Protein AF-A0ABD6A5D0-F1 (afdb_monomer)

Solvent-accessible surface area (backbone atoms only — not comparable to full-atom values): 3432 Å² total; per-residue (Å²): 133,84,80,86,61,85,33,68,93,38,75,44,82,42,62,56,38,70,44,73,66,35,47,54,47,53,59,60,43,40,78,23,48,26,48,71,47,77,43,52,78,83,66,77,77,76,71,93,70,78,90,83,127

Foldseek 3Di:
DDDQAQQAPAEAEAEQCQDDVSVVVQVSVVVSNHHYDYDYDDDPPPDPDPPDD

Radius of gyration: 15.74 Å; Cα contacts (8 Å, |Δi|>4): 66; chains: 1; bounding box: 32×25×43 Å

Structure (mmCIF, N/CA/C/O backbone):
data_AF-A0ABD6A5D0-F1
#
_entry.id   AF-A0ABD6A5D0-F1
#
loop_
_atom_site.group_PDB
_atom_site.id
_atom_site.type_symbol
_atom_site.label_atom_id
_atom_site.label_alt_id
_atom_site.label_comp_id
_atom_site.label_asym_id
_atom_site.label_entity_id
_atom_site.label_seq_id
_atom_site.pdbx_PDB_ins_code
_atom_site.Cartn_x
_atom_site.Cartn_y
_atom_site.Cartn_z
_atom_site.occupancy
_atom_site.B_iso_or_equiv
_atom_site.auth_seq_id
_atom_site.auth_comp_id
_atom_site.auth_asym_id
_atom_site.auth_atom_id
_atom_site.pdbx_PDB_model_num
ATOM 1 N N . MET A 1 1 ? 6.277 -16.401 12.671 1.00 59.22 1 MET A N 1
ATOM 2 C CA . MET A 1 1 ? 5.714 -15.484 11.658 1.00 59.22 1 MET A CA 1
ATOM 3 C C . MET A 1 1 ? 5.620 -14.113 12.294 1.00 59.22 1 MET A C 1
ATOM 5 O O . MET A 1 1 ? 5.440 -14.072 13.503 1.00 59.22 1 MET A O 1
ATOM 9 N N . LEU A 1 2 ? 5.817 -13.032 11.537 1.00 77.12 2 LEU A N 1
ATOM 10 C CA . LEU A 1 2 ? 5.437 -11.704 12.021 1.00 77.12 2 LEU A CA 1
ATOM 11 C C . LEU A 1 2 ? 3.944 -11.518 11.758 1.00 77.12 2 LEU A C 1
ATOM 13 O O . LEU A 1 2 ? 3.480 -11.872 10.674 1.00 77.12 2 LEU A O 1
ATOM 17 N N . ASP A 1 3 ? 3.234 -10.972 12.737 1.00 88.00 3 ASP A N 1
ATOM 18 C CA . ASP A 1 3 ? 1.849 -10.553 12.564 1.00 88.00 3 ASP A CA 1
ATOM 19 C C . ASP A 1 3 ? 1.790 -9.310 11.670 1.00 88.00 3 ASP A C 1
ATOM 21 O O . ASP A 1 3 ? 2.684 -8.455 11.708 1.00 88.00 3 ASP A O 1
ATOM 25 N N . THR A 1 4 ? 0.741 -9.211 10.855 1.00 91.94 4 THR A N 1
ATOM 26 C CA . THR A 1 4 ? 0.492 -8.018 10.041 1.00 91.94 4 THR A CA 1
ATOM 27 C C . THR A 1 4 ? 0.102 -6.860 10.966 1.00 91.94 4 THR A C 1
ATOM 29 O O . THR A 1 4 ? -0.850 -7.006 11.736 1.00 91.94 4 THR A O 1
ATOM 32 N N . PRO A 1 5 ? 0.821 -5.726 10.941 1.00 94.56 5 PRO A N 1
ATOM 33 C CA . PRO A 1 5 ? 0.520 -4.600 11.815 1.00 94.56 5 PRO A CA 1
ATOM 34 C C . PRO A 1 5 ? -0.749 -3.866 11.367 1.00 94.56 5 PRO A C 1
ATOM 36 O O . PRO A 1 5 ? -0.993 -3.716 10.174 1.00 94.56 5 PRO A O 1
ATOM 39 N N . ASP A 1 6 ? -1.502 -3.334 12.330 1.00 96.38 6 ASP A N 1
ATOM 40 C CA . ASP A 1 6 ? -2.563 -2.359 12.068 1.00 96.38 6 ASP A CA 1
ATOM 41 C C . ASP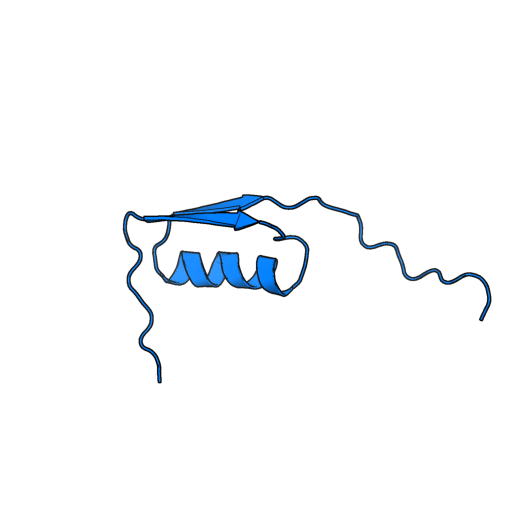 A 1 6 ? -1.963 -0.948 11.973 1.00 96.38 6 ASP A C 1
ATOM 43 O O . ASP A 1 6 ? -1.367 -0.436 12.927 1.00 96.38 6 ASP A O 1
ATOM 47 N N . LEU A 1 7 ? -2.096 -0.325 10.803 1.00 97.31 7 LEU A N 1
ATOM 48 C CA . LEU A 1 7 ? -1.646 1.035 10.510 1.00 97.31 7 LEU A CA 1
ATOM 49 C C . LEU A 1 7 ? -2.820 2.002 10.290 1.00 97.31 7 LEU A C 1
ATOM 51 O O . LEU A 1 7 ? -2.612 3.097 9.758 1.00 97.31 7 LEU A O 1
ATOM 55 N N . SER A 1 8 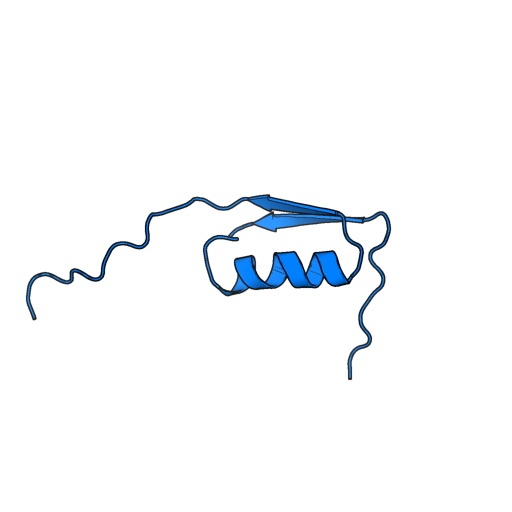? -4.025 1.648 10.745 1.00 97.69 8 SER A N 1
ATOM 56 C CA . SER A 1 8 ? -5.216 2.497 10.678 1.00 97.69 8 SER A CA 1
ATOM 57 C C . SER A 1 8 ? -4.941 3.918 11.183 1.00 97.69 8 SER A C 1
ATOM 59 O O . SER A 1 8 ? -4.357 4.143 12.248 1.00 97.69 8 SER A O 1
ATOM 61 N N . GLY A 1 9 ? -5.358 4.915 10.400 1.00 98.00 9 GLY A N 1
ATOM 62 C CA . GLY A 1 9 ? -5.166 6.335 10.722 1.00 98.00 9 GLY A CA 1
ATOM 63 C C . GLY A 1 9 ? -3.729 6.848 10.558 1.00 98.00 9 GLY A C 1
ATOM 64 O O . GLY A 1 9 ? -3.449 7.998 10.907 1.00 98.00 9 GLY A O 1
ATOM 65 N N . ARG A 1 10 ? -2.803 6.038 10.023 1.00 98.31 10 ARG A N 1
ATOM 66 C CA . ARG A 1 10 ? -1.443 6.468 9.664 1.00 98.31 10 ARG A CA 1
ATOM 67 C C . ARG A 1 10 ? -1.339 6.804 8.181 1.00 98.31 10 ARG A C 1
ATOM 69 O O . ARG A 1 10 ? -2.068 6.275 7.346 1.00 98.31 10 ARG A O 1
ATOM 76 N N . VAL A 1 11 ? -0.378 7.670 7.861 1.00 97.88 11 VAL A N 1
ATOM 77 C CA . VAL A 1 11 ? -0.005 8.010 6.485 1.00 97.88 11 VAL A CA 1
ATOM 78 C C . VAL A 1 11 ? 1.410 7.507 6.217 1.00 97.88 11 VAL A C 1
ATOM 80 O O . VAL A 1 11 ? 2.328 7.826 6.972 1.00 97.88 11 VAL A O 1
ATOM 83 N N . ALA A 1 12 ? 1.595 6.748 5.140 1.00 96.88 12 ALA A N 1
ATOM 84 C CA . ALA A 1 12 ? 2.897 6.273 4.687 1.00 96.88 12 ALA A CA 1
ATOM 85 C C . ALA A 1 12 ? 3.323 7.013 3.413 1.00 96.88 12 ALA A C 1
ATOM 87 O O . ALA A 1 12 ? 2.631 6.963 2.397 1.00 96.88 12 ALA A O 1
ATOM 88 N N . PHE A 1 13 ? 4.478 7.683 3.457 1.00 96.62 13 PHE A N 1
ATOM 89 C CA . PHE A 1 13 ? 5.081 8.325 2.288 1.00 96.62 13 PHE A CA 1
ATOM 90 C C . PHE A 1 13 ? 6.155 7.413 1.689 1.00 96.62 13 PHE A C 1
ATOM 92 O O . PHE A 1 13 ? 7.202 7.195 2.299 1.00 96.62 13 PHE A O 1
ATOM 99 N N . VAL A 1 14 ? 5.896 6.867 0.502 1.00 94.38 14 VAL A N 1
ATOM 100 C CA . VAL A 1 14 ? 6.775 5.890 -0.155 1.00 94.38 14 VAL A CA 1
ATOM 101 C C . VAL A 1 14 ? 7.475 6.549 -1.336 1.00 94.38 14 VAL A C 1
ATOM 103 O O . VAL A 1 14 ? 6.824 7.054 -2.248 1.00 94.38 14 VAL A O 1
ATOM 106 N N . THR A 1 15 ? 8.807 6.524 -1.347 1.00 93.31 15 THR A N 1
ATOM 107 C CA . THR A 1 15 ? 9.622 6.994 -2.476 1.00 93.31 15 THR A CA 1
ATOM 108 C C . THR A 1 15 ? 10.146 5.819 -3.303 1.00 93.31 15 THR A C 1
ATOM 110 O O . THR A 1 15 ? 10.134 4.670 -2.861 1.00 93.31 15 THR A O 1
ATOM 113 N N . GLY A 1 16 ? 10.606 6.079 -4.531 1.00 92.44 16 GLY A N 1
ATOM 114 C CA . GLY A 1 16 ? 11.208 5.034 -5.369 1.00 92.44 16 GLY A CA 1
ATOM 115 C C . GLY A 1 16 ? 10.207 3.982 -5.858 1.00 92.44 16 GLY A C 1
ATOM 116 O O . GLY A 1 16 ? 10.581 2.838 -6.118 1.00 92.44 16 GLY A O 1
ATOM 117 N N . THR A 1 17 ? 8.936 4.360 -6.020 1.00 92.75 17 THR A N 1
ATOM 118 C CA . THR A 1 17 ? 7.836 3.451 -6.391 1.00 92.75 17 THR A CA 1
ATOM 119 C C . THR A 1 17 ? 7.825 3.008 -7.856 1.00 92.75 17 THR A C 1
ATOM 121 O O . THR A 1 17 ? 6.921 2.295 -8.282 1.00 92.75 17 THR A O 1
ATOM 124 N N . THR A 1 18 ? 8.850 3.373 -8.633 1.00 90.06 18 THR A N 1
ATOM 125 C CA . THR A 1 18 ? 9.016 2.941 -10.030 1.00 90.06 18 THR A CA 1
ATOM 126 C C . THR A 1 18 ? 9.844 1.668 -10.191 1.00 90.06 18 THR A C 1
ATOM 128 O O . THR A 1 18 ? 9.803 1.048 -11.250 1.00 90.06 18 THR A O 1
ATOM 131 N N . ARG A 1 19 ? 10.560 1.229 -9.144 1.00 87.75 19 ARG A N 1
ATOM 132 C CA . ARG A 1 19 ? 11.273 -0.060 -9.108 1.00 87.75 19 ARG A CA 1
ATOM 133 C C . ARG A 1 19 ? 10.482 -1.113 -8.317 1.00 87.75 19 ARG A C 1
ATOM 135 O O . ARG A 1 19 ? 9.615 -0.744 -7.523 1.00 87.75 19 ARG A O 1
ATOM 142 N N . PRO A 1 20 ? 10.784 -2.418 -8.487 1.00 92.12 20 PRO A N 1
ATOM 143 C CA . PRO A 1 20 ? 9.954 -3.501 -7.954 1.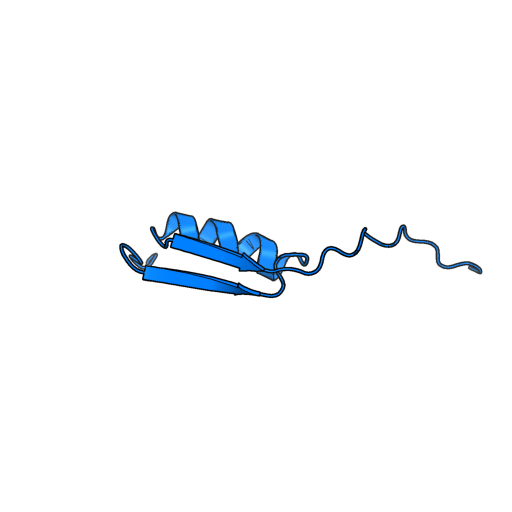00 92.12 20 PRO A CA 1
ATOM 144 C C . PRO A 1 20 ? 9.662 -3.417 -6.454 1.00 92.12 20 PRO A C 1
ATOM 146 O O . PRO A 1 20 ? 8.521 -3.604 -6.050 1.00 92.12 20 PRO A O 1
ATOM 149 N N . ILE A 1 21 ? 10.663 -3.079 -5.636 1.00 93.31 21 ILE A N 1
ATOM 150 C CA . ILE A 1 21 ? 10.501 -3.013 -4.176 1.00 93.31 21 ILE A CA 1
ATOM 151 C C . ILE A 1 21 ? 9.524 -1.901 -3.788 1.00 93.31 21 ILE A C 1
ATOM 153 O O . ILE A 1 21 ? 8.538 -2.162 -3.107 1.00 93.31 21 ILE A O 1
ATOM 157 N N . GLY A 1 22 ? 9.752 -0.671 -4.260 1.00 91.12 22 GLY A N 1
ATOM 158 C CA . GLY A 1 22 ? 8.868 0.454 -3.950 1.00 91.12 22 GLY A CA 1
ATOM 159 C C . GLY A 1 22 ? 7.445 0.227 -4.465 1.00 91.12 22 GLY A C 1
ATOM 160 O O . GLY A 1 22 ? 6.485 0.533 -3.765 1.00 91.12 22 GLY A O 1
ATOM 161 N N . LYS A 1 23 ? 7.304 -0.382 -5.651 1.00 92.44 23 LYS A N 1
ATOM 162 C CA . LYS A 1 23 ? 6.002 -0.739 -6.229 1.00 92.44 23 LYS A CA 1
ATOM 163 C C . LYS A 1 23 ? 5.253 -1.783 -5.392 1.00 92.44 23 LYS A C 1
ATOM 165 O O . LYS A 1 23 ? 4.036 -1.698 -5.288 1.00 92.44 23 LYS A O 1
ATOM 170 N N . ALA A 1 24 ? 5.965 -2.747 -4.806 1.00 95.12 24 ALA A N 1
ATOM 171 C CA . ALA A 1 24 ? 5.380 -3.783 -3.955 1.00 95.12 24 ALA A CA 1
ATOM 172 C C . ALA A 1 24 ? 5.047 -3.282 -2.540 1.00 95.12 24 ALA A C 1
ATOM 174 O O . ALA A 1 24 ? 4.106 -3.773 -1.928 1.00 95.12 24 ALA A O 1
ATOM 175 N N . LEU A 1 25 ? 5.776 -2.290 -2.022 1.00 94.75 25 LEU A N 1
ATOM 176 C CA . LEU A 1 25 ? 5.524 -1.748 -0.684 1.00 94.75 25 LEU A CA 1
ATOM 177 C C . LEU A 1 25 ? 4.211 -0.966 -0.587 1.00 94.75 25 LEU A C 1
ATOM 179 O O . LEU A 1 25 ? 3.543 -1.040 0.437 1.00 94.75 25 LEU A O 1
ATOM 183 N N . THR A 1 26 ? 3.821 -0.235 -1.634 1.00 94.44 26 THR A N 1
ATOM 184 C CA . THR A 1 26 ? 2.568 0.536 -1.645 1.00 94.44 26 THR A CA 1
ATOM 185 C C . THR A 1 26 ? 1.319 -0.310 -1.344 1.00 94.44 26 THR A C 1
ATOM 187 O O . THR A 1 26 ? 0.604 0.060 -0.415 1.00 94.44 26 THR A O 1
ATOM 190 N N . PRO A 1 27 ? 1.040 -1.428 -2.048 1.00 95.19 27 PRO A N 1
ATOM 191 C CA . PRO A 1 27 ? -0.118 -2.266 -1.737 1.00 95.19 27 PRO A CA 1
ATOM 192 C C . PRO A 1 27 ? 0.000 -2.943 -0.368 1.00 95.19 27 PRO A C 1
ATOM 194 O O . PRO A 1 27 ? -0.972 -2.946 0.370 1.00 95.19 27 PRO A O 1
ATOM 197 N N . LEU A 1 28 ? 1.191 -3.406 0.033 1.00 96.06 28 LEU A N 1
ATOM 198 C CA . LEU A 1 28 ? 1.381 -4.033 1.350 1.00 96.06 28 LEU A CA 1
ATOM 199 C C . LEU A 1 28 ? 1.061 -3.084 2.514 1.00 96.06 28 LEU A C 1
ATOM 201 O O . LEU A 1 28 ? 0.506 -3.502 3.524 1.00 96.06 28 LEU A O 1
ATOM 205 N N . LEU A 1 29 ? 1.413 -1.802 2.386 1.00 96.25 29 LEU A N 1
ATOM 206 C CA . LEU A 1 29 ? 1.087 -0.787 3.390 1.00 96.25 29 LEU A CA 1
ATOM 207 C C . LEU A 1 29 ? -0.407 -0.442 3.392 1.00 96.25 29 LEU A C 1
ATOM 209 O O . LEU A 1 29 ? -0.961 -0.185 4.458 1.00 96.25 29 LEU A O 1
ATOM 213 N N . ALA A 1 30 ? -1.053 -0.455 2.224 1.00 95.62 30 ALA A N 1
ATOM 214 C CA . ALA A 1 30 ? -2.495 -0.253 2.113 1.00 95.62 30 ALA A CA 1
ATOM 215 C C . ALA A 1 30 ? -3.286 -1.425 2.720 1.00 95.62 30 ALA A C 1
ATOM 217 O O . ALA A 1 30 ? -4.253 -1.181 3.431 1.00 95.62 30 ALA A O 1
ATOM 218 N N . ASP A 1 31 ? -2.827 -2.668 2.533 1.00 97.12 31 ASP A N 1
ATOM 219 C CA . ASP A 1 31 ? -3.400 -3.870 3.166 1.00 97.12 31 ASP A CA 1
ATOM 220 C C . ASP A 1 31 ? -3.296 -3.833 4.703 1.00 97.12 31 ASP A C 1
ATOM 222 O O . ASP A 1 31 ? -4.019 -4.541 5.398 1.00 97.12 31 ASP A O 1
ATOM 226 N N . CYS A 1 32 ? -2.399 -3.000 5.243 1.00 97.00 32 CYS A N 1
ATOM 227 C CA . CYS A 1 32 ? -2.281 -2.722 6.674 1.00 97.00 32 CYS A CA 1
ATOM 228 C C . CYS A 1 32 ? -3.140 -1.522 7.126 1.00 97.00 32 CYS A C 1
ATOM 230 O O . CYS A 1 32 ? -2.909 -1.001 8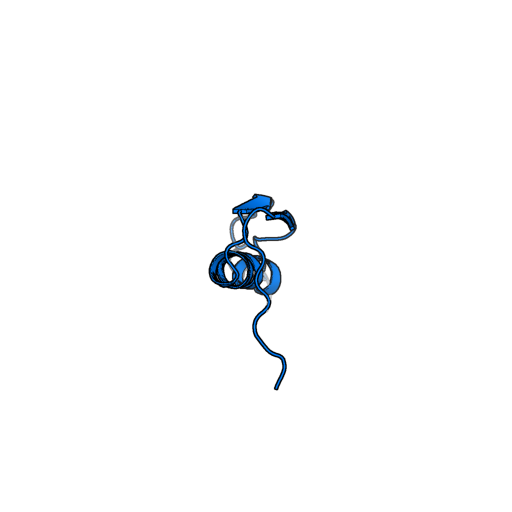.212 1.00 97.00 32 CYS A O 1
ATOM 232 N N . GLU A 1 33 ? -4.083 -1.039 6.310 1.00 97.56 33 GLU A N 1
ATOM 233 C CA . GLU A 1 33 ? -4.973 0.106 6.590 1.00 97.56 33 GLU A CA 1
ATOM 234 C C . GLU A 1 33 ? -4.275 1.485 6.653 1.00 97.56 33 GLU A C 1
ATOM 236 O O . GLU A 1 33 ? -4.827 2.468 7.162 1.00 97.56 33 GLU A O 1
ATOM 241 N N . ALA A 1 34 ? -3.061 1.613 6.102 1.00 97.94 34 ALA A N 1
ATOM 242 C CA . ALA A 1 34 ? -2.404 2.914 5.982 1.00 97.94 34 ALA A CA 1
ATOM 243 C C . ALA A 1 34 ? -2.948 3.721 4.790 1.00 97.94 34 ALA A C 1
ATOM 245 O O . ALA A 1 34 ? -3.144 3.208 3.689 1.00 97.94 34 ALA A O 1
ATOM 246 N N . THR A 1 35 ? -3.053 5.043 4.950 1.00 98.12 35 THR A N 1
ATOM 247 C CA . THR A 1 35 ? -3.169 5.960 3.805 1.00 98.12 35 THR A CA 1
ATOM 248 C C . THR A 1 35 ? -1.808 6.082 3.127 1.00 98.12 35 THR A C 1
ATOM 2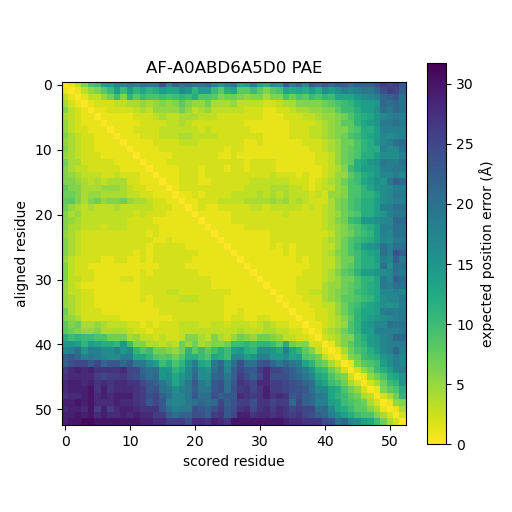50 O O . THR A 1 35 ? -0.859 6.587 3.725 1.00 98.12 35 THR A O 1
ATOM 253 N N . VAL A 1 36 ? -1.680 5.647 1.875 1.00 97.12 36 VAL A N 1
ATOM 254 C CA . VAL A 1 36 ? -0.382 5.636 1.185 1.00 97.12 36 VAL A CA 1
ATOM 255 C C . VAL A 1 36 ? -0.277 6.773 0.174 1.00 97.12 36 VAL A C 1
ATOM 257 O O . VAL A 1 36 ? -1.105 6.914 -0.721 1.00 97.12 36 VAL A O 1
ATOM 260 N N . VAL A 1 37 ? 0.795 7.556 0.284 1.00 96.56 37 VAL A N 1
ATOM 261 C CA . VAL A 1 37 ? 1.208 8.547 -0.712 1.00 96.56 37 VAL A CA 1
ATOM 262 C C . VAL A 1 37 ? 2.506 8.061 -1.343 1.00 96.56 37 VAL A C 1
ATOM 264 O O . VAL A 1 37 ? 3.533 7.957 -0.677 1.00 96.56 37 VAL A O 1
ATOM 267 N N . SER A 1 38 ? 2.476 7.758 -2.637 1.00 92.44 38 SER A N 1
ATOM 268 C CA . SER A 1 38 ? 3.649 7.290 -3.377 1.00 92.44 38 SER A CA 1
ATOM 269 C C . SER A 1 38 ? 4.233 8.379 -4.270 1.00 92.44 38 SER A C 1
ATOM 271 O O . SER A 1 38 ? 3.493 9.039 -4.997 1.00 92.44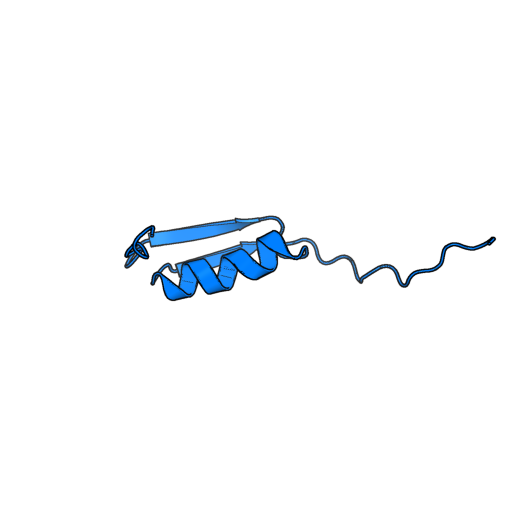 38 SER A O 1
ATOM 273 N N . SER A 1 39 ? 5.559 8.501 -4.296 1.00 92.25 39 SER A N 1
ATOM 274 C CA . SER A 1 39 ? 6.292 9.345 -5.238 1.00 92.25 39 SER A CA 1
ATOM 275 C C . SER A 1 39 ? 7.388 8.552 -5.945 1.00 92.25 39 SER A C 1
ATOM 277 O O . SER A 1 39 ? 8.211 7.867 -5.331 1.00 92.25 39 SER A O 1
ATOM 279 N N . GLY A 1 40 ? 7.421 8.665 -7.266 1.00 87.50 40 GLY A N 1
ATOM 280 C CA . GLY A 1 40 ? 8.396 7.993 -8.101 1.00 87.50 40 GLY A 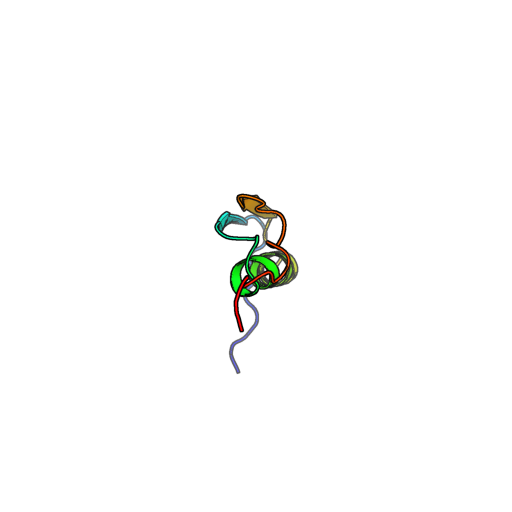CA 1
ATOM 281 C C . GLY A 1 40 ? 8.624 8.784 -9.376 1.00 87.50 40 GLY A C 1
ATOM 282 O O . GLY A 1 40 ? 7.681 9.272 -9.994 1.00 87.50 40 GLY A O 1
ATOM 283 N N . LYS A 1 41 ? 9.890 8.916 -9.775 1.00 84.44 41 LYS A N 1
ATOM 284 C CA . LYS A 1 41 ? 10.226 9.444 -11.094 1.00 84.44 41 LYS A CA 1
ATOM 285 C C . LYS A 1 41 ? 10.022 8.325 -12.107 1.00 84.44 41 LYS A C 1
ATOM 287 O O . LYS A 1 41 ? 10.765 7.342 -12.087 1.00 84.44 41 LYS A O 1
ATOM 292 N N . THR A 1 42 ? 9.021 8.474 -12.967 1.00 69.94 42 THR A N 1
ATOM 293 C CA . THR A 1 42 ? 8.829 7.592 -14.118 1.00 69.94 42 THR A CA 1
ATOM 294 C C . THR A 1 42 ? 9.938 7.876 -15.118 1.00 69.94 42 THR A C 1
ATOM 296 O O . THR A 1 42 ? 9.977 8.932 -15.741 1.00 69.94 42 THR A O 1
ATOM 299 N N . THR A 1 43 ? 10.878 6.950 -15.232 1.00 64.88 43 THR A N 1
ATOM 300 C CA . THR A 1 43 ? 11.620 6.754 -16.473 1.00 64.88 43 THR A CA 1
ATOM 301 C C . THR A 1 43 ? 10.819 5.724 -17.250 1.00 64.88 43 THR A C 1
ATOM 303 O O . THR A 1 43 ? 10.514 4.670 -16.681 1.00 64.88 43 THR A O 1
ATOM 306 N N . GLU A 1 44 ? 10.436 6.012 -18.499 1.00 60.00 44 GLU A N 1
ATOM 307 C CA . GLU A 1 44 ? 10.042 4.918 -19.392 1.00 60.00 44 GLU A CA 1
ATOM 308 C C . GLU A 1 44 ? 11.146 3.866 -19.304 1.00 60.00 44 GLU A C 1
ATOM 310 O O . GLU A 1 44 ? 12.322 4.221 -19.195 1.00 60.00 44 GLU A O 1
ATOM 315 N N . ALA A 1 45 ? 10.772 2.593 -19.183 1.00 57.44 45 ALA A N 1
ATOM 316 C CA . ALA A 1 45 ? 11.763 1.534 -19.171 1.00 57.44 45 ALA A CA 1
ATOM 317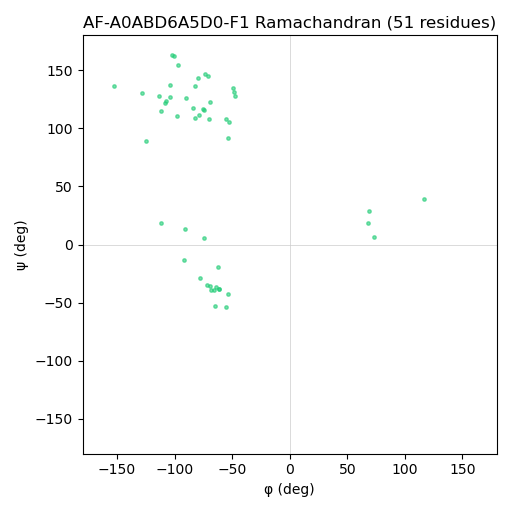 C C . ALA A 1 45 ? 12.565 1.705 -20.458 1.00 57.44 45 ALA A C 1
ATOM 319 O O . ALA A 1 45 ? 12.002 1.484 -21.528 1.00 57.44 45 ALA A O 1
ATOM 320 N N . ASP A 1 46 ? 13.816 2.171 -20.350 1.00 56.41 46 ASP A N 1
ATOM 321 C CA . ASP A 1 46 ? 14.727 2.226 -21.481 1.00 56.41 46 ASP A CA 1
ATOM 322 C C . ASP A 1 46 ? 14.716 0.820 -22.057 1.00 56.41 46 ASP A C 1
ATOM 324 O O . ASP A 1 46 ? 15.193 -0.142 -21.437 1.00 56.41 46 ASP A O 1
ATOM 328 N N . ALA A 1 47 ? 14.026 0.709 -23.194 1.00 57.25 47 ALA A N 1
ATOM 329 C CA . ALA A 1 47 ? 13.954 -0.487 -23.986 1.00 57.25 47 ALA A CA 1
ATOM 330 C C . ALA A 1 47 ? 15.387 -0.968 -24.106 1.00 57.25 47 ALA A C 1
ATOM 332 O O . ALA A 1 47 ? 16.286 -0.184 -24.407 1.00 57.25 47 ALA A O 1
ATOM 333 N N . THR A 1 48 ? 15.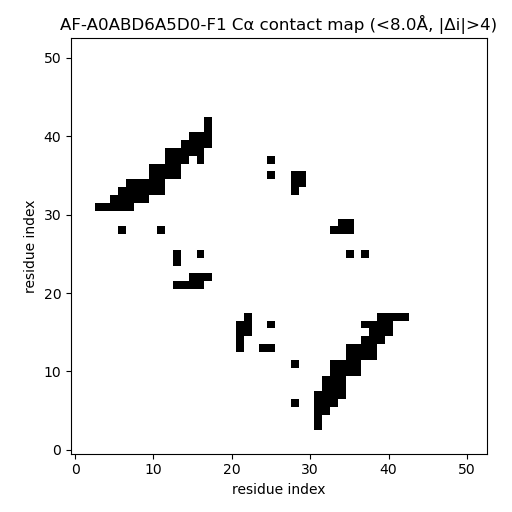594 -2.232 -23.769 1.00 58.94 48 THR A N 1
ATOM 334 C CA . THR A 1 48 ? 16.892 -2.882 -23.795 1.00 58.94 48 THR A CA 1
ATOM 335 C C . THR A 1 48 ? 17.509 -2.708 -25.180 1.00 58.94 48 THR A C 1
ATOM 337 O O . THR A 1 48 ? 17.274 -3.494 -26.088 1.00 58.94 48 THR A O 1
ATOM 340 N N . ALA A 1 49 ? 18.288 -1.650 -25.341 1.00 60.09 49 ALA A N 1
ATOM 341 C CA . ALA A 1 49 ? 19.137 -1.394 -26.475 1.00 60.09 49 ALA A CA 1
ATOM 342 C C . ALA A 1 49 ? 20.522 -1.199 -25.878 1.00 60.09 49 ALA A C 1
ATOM 344 O O . ALA A 1 49 ? 20.910 -0.095 -25.509 1.00 60.09 49 ALA A O 1
ATOM 345 N N . LEU A 1 50 ? 21.255 -2.302 -25.732 1.00 65.06 50 LEU A N 1
ATOM 346 C CA . LEU A 1 50 ? 22.702 -2.214 -25.843 1.00 65.06 50 LEU A CA 1
ATOM 347 C C . LEU A 1 50 ? 23.006 -2.253 -27.346 1.00 65.06 50 LEU A C 1
ATOM 349 O O . LEU A 1 50 ? 22.817 -3.304 -27.960 1.00 65.06 50 LEU A O 1
ATOM 353 N N . PRO A 1 51 ? 23.441 -1.148 -27.973 1.00 55.75 51 PRO A N 1
ATOM 354 C CA . PRO A 1 51 ? 23.995 -1.216 -29.311 1.00 55.75 51 PRO A CA 1
ATOM 355 C C . PRO A 1 51 ? 25.410 -1.799 -29.209 1.00 55.75 51 PRO A C 1
ATOM 357 O O . PRO A 1 51 ? 26.283 -1.183 -28.599 1.00 55.75 51 PRO A O 1
ATOM 360 N N . GLY A 1 52 ? 25.630 -2.969 -29.817 1.00 59.62 52 GLY A N 1
ATOM 361 C CA . GLY A 1 52 ? 26.975 -3.507 -30.069 1.00 59.62 52 GLY A CA 1
ATOM 362 C C . GLY A 1 52 ? 27.355 -4.817 -29.369 1.00 59.62 52 GLY A C 1
ATOM 363 O O . GLY A 1 52 ? 28.504 -4.933 -28.948 1.00 59.62 52 GLY A O 1
ATOM 364 N N . ALA A 1 53 ? 26.438 -5.783 -29.249 1.00 49.41 53 ALA A N 1
ATOM 365 C CA . ALA A 1 53 ? 26.802 -7.188 -29.016 1.00 49.41 53 ALA A CA 1
ATOM 366 C C . ALA A 1 53 ? 26.955 -7.932 -30.350 1.00 49.41 53 ALA A C 1
ATOM 368 O O . ALA A 1 53 ? 26.120 -7.672 -31.248 1.00 49.41 53 ALA A O 1
#

InterPro domains:
  IPR036291 NAD(P)-binding domain superfamily [SSF51735] (2-45)

Mean predicted aligned error: 8.34 Å

Nearest PDB structures (foldseek):
  8hs9-assembly3_C  TM=8.367E-01  e=3.990E-01  Brucella melitensis bv. 1 str. 16M
  3upd-assembly1_A  TM=6.334E-01  e=9.703E-01  Vibrio vulnificus CMCP6
  9atc-assembly1_A  TM=4.940E-01  e=2.360E+00  Escherichia coli
  6kj8-assembly1_C-2  TM=3.738E-01  e=8.075E+00  Escherichia coli K-12

Organism: NCBI:txid3033386

Secondary structure (DSSP, 8-state):
-PPPPP-TT-EEEEE-TTSHHHHHHHHHHHTTT-EEEEE-----------S--

pLDDT: mean 85.47, std 15.43, range [49.41, 98.31]

Sequence (53 aa):
MLDTPDLSGRVAFVTGTTRPIGKALTPLLADCEATVVSSGKTTEADATALPGA